Protein AF-A0AAW9JHI9-F1 (afdb_monomer_lite)

Foldseek 3Di:
DPDDDPVNVVVVVVCVVVVVV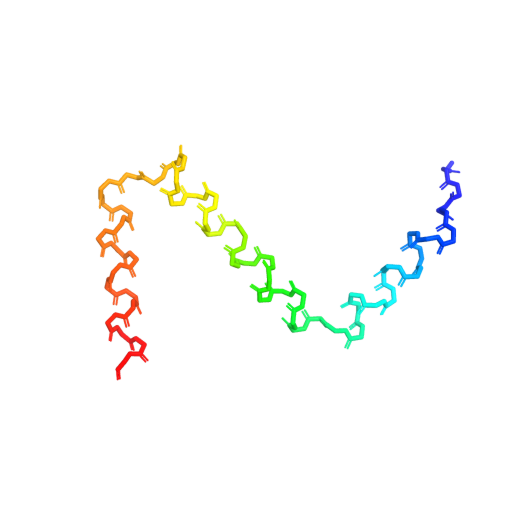NVVVVCVVVVVVCVPPPDDPVNVVVVVVVVVVVD

pLDDT: mean 91.59, std 9.73, range [48.0, 97.94]

Secondary structure (DSSP, 8-state):
-PPPPHHHHHHHHHHHHTHHHHHHHHHHHHHHHHHHHT--HHHHHHHHHHHHHT-

Organism: NCBI:txid44008

Structure (mmCIF, N/CA/C/O backbone):
data_AF-A0AAW9JHI9-F1
#
_entry.id   AF-A0AAW9JHI9-F1
#
loop_
_atom_site.group_PDB
_atom_site.id
_atom_site.type_symbol
_atom_site.label_atom_id
_atom_site.label_alt_id
_atom_site.label_comp_id
_atom_site.label_asym_id
_atom_site.label_entity_id
_atom_site.label_seq_id
_atom_site.pdbx_PDB_ins_code
_atom_site.Cartn_x
_atom_site.Cartn_y
_atom_site.Cartn_z
_atom_site.occupancy
_atom_site.B_iso_or_equiv
_atom_site.auth_seq_id
_atom_site.auth_comp_id
_atom_site.auth_asym_id
_atom_site.auth_atom_id
_atom_site.pdbx_PDB_model_num
ATOM 1 N N . MET A 1 1 ? -5.957 -6.609 -30.619 1.00 48.00 1 MET A N 1
ATOM 2 C CA . MET A 1 1 ? -5.020 -6.229 -29.538 1.00 48.00 1 MET A CA 1
ATOM 3 C C . MET A 1 1 ? -4.762 -4.737 -29.654 1.00 48.00 1 MET A C 1
ATOM 5 O O . MET A 1 1 ? -4.344 -4.309 -30.721 1.00 48.00 1 MET A O 1
ATOM 9 N N . GLN A 1 2 ? -5.074 -3.938 -28.631 1.00 62.09 2 GLN A N 1
ATOM 10 C CA . GLN A 1 2 ? -4.698 -2.520 -28.637 1.00 62.09 2 GLN A CA 1
ATOM 11 C C . GLN A 1 2 ? -3.174 -2.421 -28.508 1.00 62.09 2 GLN A C 1
ATOM 13 O O . GLN A 1 2 ? -2.596 -3.009 -27.596 1.00 62.09 2 GLN A O 1
ATOM 18 N N . SER A 1 3 ? -2.519 -1.721 -29.434 1.00 70.31 3 SER A N 1
ATOM 19 C CA . SER A 1 3 ? -1.087 -1.436 -29.348 1.00 70.31 3 SER A CA 1
ATOM 20 C C . SER A 1 3 ? -0.818 -0.606 -28.095 1.00 70.31 3 SER A C 1
ATOM 22 O O . SER A 1 3 ? -1.375 0.486 -27.951 1.00 70.31 3 SER A O 1
ATOM 24 N N . GLU A 1 4 ? 0.014 -1.105 -27.183 1.00 74.38 4 GLU A N 1
ATOM 25 C CA . GLU A 1 4 ? 0.390 -0.353 -25.987 1.00 74.38 4 GLU A CA 1
ATOM 26 C C . GLU A 1 4 ? 1.035 0.988 -26.379 1.00 74.38 4 GLU A C 1
ATOM 28 O O . GLU A 1 4 ? 1.957 1.042 -27.194 1.00 74.38 4 GLU A O 1
ATOM 33 N N . ASN A 1 5 ? 0.547 2.088 -25.795 1.00 89.31 5 ASN A N 1
ATOM 34 C CA . ASN A 1 5 ? 1.113 3.419 -26.012 1.00 89.31 5 ASN A CA 1
ATOM 35 C C . ASN A 1 5 ? 2.582 3.447 -25.533 1.00 89.31 5 ASN A C 1
ATOM 37 O O . ASN A 1 5 ? 2.935 2.818 -24.532 1.00 89.31 5 ASN A O 1
ATOM 41 N N . LYS A 1 6 ? 3.439 4.225 -26.210 1.00 88.00 6 LYS A N 1
ATOM 42 C CA . LYS A 1 6 ? 4.843 4.477 -25.837 1.00 88.00 6 LYS A CA 1
ATOM 43 C C . LYS A 1 6 ? 5.006 4.821 -24.348 1.00 88.00 6 LYS A C 1
ATOM 45 O O . LYS A 1 6 ? 5.970 4.374 -23.727 1.00 88.00 6 LYS A O 1
ATOM 50 N N . GLN A 1 7 ? 4.044 5.536 -23.757 1.00 84.38 7 GLN A N 1
ATOM 51 C CA . GLN A 1 7 ? 4.042 5.846 -22.322 1.00 84.38 7 GLN A CA 1
ATOM 52 C C . GLN A 1 7 ? 3.880 4.597 -21.440 1.00 84.38 7 GLN A C 1
ATOM 54 O O . GLN A 1 7 ? 4.565 4.464 -20.426 1.00 84.38 7 GLN A O 1
ATOM 59 N N . THR A 1 8 ? 3.003 3.666 -21.821 1.00 89.12 8 THR A N 1
ATOM 60 C CA . THR A 1 8 ? 2.779 2.401 -21.104 1.00 89.12 8 THR A CA 1
ATOM 61 C C . THR A 1 8 ? 4.054 1.564 -21.082 1.00 89.12 8 THR A C 1
ATOM 63 O O . THR A 1 8 ? 4.454 1.074 -20.026 1.00 89.12 8 THR A O 1
ATOM 66 N N . ILE A 1 9 ? 4.747 1.482 -22.221 1.00 91.44 9 ILE A N 1
ATOM 67 C CA . ILE A 1 9 ? 6.013 0.750 -22.354 1.00 91.44 9 ILE A CA 1
ATOM 68 C C . ILE A 1 9 ? 7.114 1.402 -21.502 1.00 91.44 9 ILE A C 1
ATOM 70 O O . ILE A 1 9 ? 7.835 0.707 -20.786 1.00 91.44 9 ILE A O 1
ATOM 74 N N . ALA A 1 10 ? 7.234 2.734 -21.531 1.00 89.62 10 ALA A N 1
ATOM 75 C CA . ALA A 1 10 ? 8.210 3.462 -20.717 1.00 89.62 10 ALA A CA 1
ATOM 76 C C . ALA A 1 10 ? 7.955 3.283 -19.210 1.00 89.62 10 ALA A C 1
ATOM 78 O O . ALA A 1 10 ? 8.881 2.997 -18.447 1.00 89.62 10 ALA A O 1
ATOM 79 N N . ASN A 1 11 ? 6.691 3.370 -18.787 1.00 90.69 11 ASN A N 1
ATOM 80 C CA . ASN A 1 11 ? 6.293 3.140 -17.401 1.00 90.69 11 ASN A CA 1
ATOM 81 C C . ASN A 1 11 ? 6.589 1.703 -16.959 1.00 90.69 11 ASN A C 1
ATOM 83 O O . ASN A 1 11 ? 7.064 1.504 -15.841 1.00 90.69 11 ASN A O 1
ATOM 87 N N . ARG A 1 12 ? 6.349 0.705 -17.823 1.00 91.44 12 ARG A N 1
ATOM 88 C CA . ARG A 1 12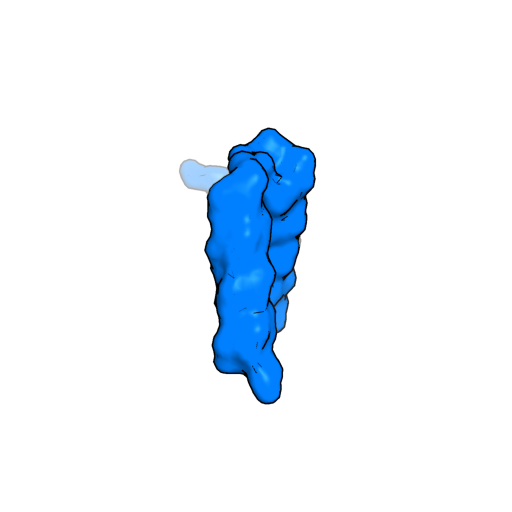 ? 6.691 -0.696 -17.537 1.00 91.44 12 ARG A CA 1
ATOM 89 C C . ARG A 1 12 ? 8.194 -0.849 -17.297 1.00 91.44 12 ARG A C 1
ATOM 91 O O . ARG A 1 12 ? 8.576 -1.323 -16.232 1.00 91.44 12 ARG A O 1
ATOM 98 N N . LYS A 1 13 ? 9.035 -0.338 -18.203 1.00 93.88 13 LYS A N 1
ATOM 99 C CA . LYS A 1 13 ? 10.504 -0.374 -18.057 1.00 93.88 13 LYS A CA 1
ATOM 100 C C . LYS A 1 13 ? 10.985 0.302 -16.771 1.00 93.88 13 LYS A C 1
ATOM 102 O O . LYS A 1 13 ? 11.871 -0.210 -16.091 1.00 93.88 13 LYS A O 1
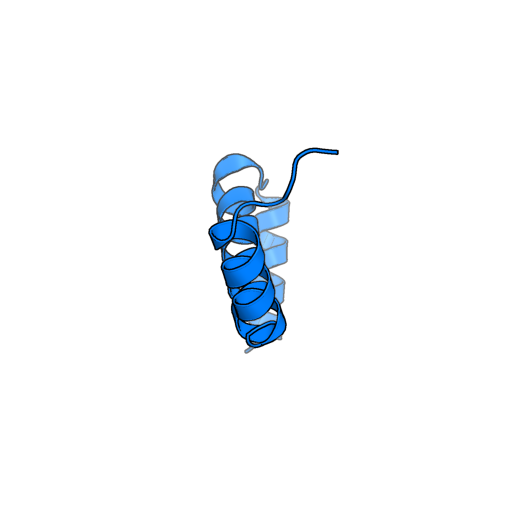ATOM 107 N N . TYR A 1 14 ? 10.392 1.443 -16.410 1.00 92.31 14 TYR A N 1
ATOM 108 C CA . TYR A 1 14 ? 10.715 2.125 -15.156 1.00 92.31 14 TYR A CA 1
ATOM 109 C C . TYR A 1 14 ? 10.376 1.263 -13.933 1.00 92.31 14 TYR A C 1
ATOM 111 O O . TYR A 1 14 ? 11.206 1.140 -13.030 1.00 92.31 14 TYR A O 1
ATOM 119 N N . ARG A 1 15 ? 9.182 0.656 -13.910 1.00 91.12 15 ARG A N 1
ATOM 120 C CA . ARG A 1 15 ? 8.742 -0.219 -12.812 1.00 91.12 15 ARG A CA 1
ATOM 121 C C . ARG A 1 15 ? 9.618 -1.460 -12.692 1.00 91.12 15 ARG A C 1
ATOM 123 O O . ARG A 1 15 ? 9.961 -1.832 -11.580 1.00 91.12 15 ARG A O 1
ATOM 130 N N . GLU A 1 16 ? 10.013 -2.061 -13.810 1.00 93.12 16 GLU A N 1
ATOM 131 C CA . GLU A 1 16 ? 10.912 -3.221 -13.830 1.00 93.12 16 GLU A CA 1
ATOM 132 C C . GLU A 1 16 ? 12.294 -2.875 -13.267 1.00 93.12 16 GLU A C 1
ATOM 134 O O . GLU A 1 16 ? 12.792 -3.582 -12.395 1.00 93.12 16 GLU A O 1
ATOM 139 N N . LYS A 1 17 ? 12.883 -1.747 -13.689 1.00 95.25 17 LYS A N 1
ATOM 140 C CA . LYS A 1 17 ? 14.186 -1.286 -13.182 1.00 95.25 17 LYS A CA 1
ATOM 141 C C . LYS A 1 17 ? 14.142 -0.873 -11.704 1.00 95.25 17 LYS A C 1
ATOM 143 O O . LYS A 1 17 ? 15.136 -1.007 -11.004 1.00 95.25 17 LYS A O 1
ATOM 148 N N . ASN A 1 18 ? 13.004 -0.365 -11.228 1.00 95.94 18 ASN A N 1
ATOM 149 C CA . ASN A 1 18 ? 12.818 0.137 -9.862 1.00 95.94 18 ASN A CA 1
ATOM 150 C C . ASN A 1 18 ? 11.827 -0.732 -9.078 1.00 95.94 18 ASN A C 1
ATOM 152 O O . ASN A 1 18 ? 10.968 -0.210 -8.360 1.00 95.94 18 ASN A O 1
ATOM 156 N N . ARG A 1 19 ? 11.904 -2.055 -9.261 1.00 93.62 19 ARG A N 1
ATOM 157 C CA . ARG A 1 19 ? 10.884 -3.001 -8.794 1.00 93.62 19 ARG A CA 1
ATOM 158 C C . ARG A 1 19 ? 10.663 -2.930 -7.293 1.00 93.62 19 ARG A C 1
ATOM 160 O O . ARG A 1 19 ? 9.526 -2.816 -6.856 1.00 93.62 19 ARG A O 1
ATOM 167 N N . GLU A 1 20 ? 11.739 -2.914 -6.518 1.00 95.56 20 GLU A N 1
ATOM 168 C CA . GLU A 1 20 ? 11.671 -2.844 -5.059 1.00 95.56 20 GLU A CA 1
ATOM 169 C C . GLU A 1 20 ? 10.972 -1.564 -4.581 1.00 95.56 20 GLU A C 1
ATOM 171 O O . GLU A 1 20 ? 9.956 -1.628 -3.891 1.00 95.56 20 GLU A O 1
ATOM 176 N N . LYS A 1 21 ? 11.434 -0.396 -5.044 1.00 95.00 21 LYS A N 1
ATOM 177 C CA . LYS A 1 21 ? 10.822 0.899 -4.714 1.00 95.00 21 LYS A CA 1
ATOM 178 C C . LYS A 1 21 ? 9.359 0.972 -5.155 1.00 95.00 21 LYS A C 1
ATOM 180 O O . LYS A 1 21 ? 8.520 1.514 -4.440 1.00 95.00 21 LYS A O 1
ATOM 185 N N . THR A 1 22 ? 9.040 0.428 -6.326 1.00 95.25 22 THR A N 1
ATOM 186 C CA . THR A 1 22 ? 7.665 0.382 -6.841 1.00 95.25 22 THR A CA 1
ATOM 187 C C . THR A 1 22 ? 6.780 -0.494 -5.955 1.00 95.25 22 THR A C 1
ATOM 189 O O . THR A 1 22 ? 5.676 -0.076 -5.610 1.00 95.25 22 THR A O 1
ATOM 192 N N . ASN A 1 23 ? 7.273 -1.661 -5.538 1.00 95.69 23 ASN A N 1
ATOM 193 C CA . ASN A 1 23 ? 6.557 -2.572 -4.651 1.00 95.69 23 ASN A CA 1
ATOM 194 C C . ASN A 1 23 ? 6.320 -1.941 -3.276 1.00 95.69 23 ASN A C 1
ATOM 196 O O . ASN A 1 23 ? 5.187 -1.929 -2.809 1.00 95.69 23 ASN A O 1
ATOM 200 N N . GLN A 1 24 ? 7.345 -1.334 -2.671 1.00 96.50 24 GLN A N 1
ATOM 201 C CA . GLN A 1 24 ? 7.211 -0.620 -1.396 1.00 96.50 24 GLN A CA 1
ATOM 202 C C . GLN A 1 24 ? 6.126 0.467 -1.469 1.00 96.50 24 GLN A C 1
ATOM 204 O O . GLN A 1 24 ? 5.273 0.570 -0.589 1.00 96.50 24 GLN A O 1
ATOM 209 N N . GLN A 1 25 ? 6.112 1.263 -2.544 1.00 95.81 25 GLN A N 1
ATOM 210 C CA . GLN A 1 25 ? 5.092 2.296 -2.745 1.00 95.81 25 GLN A CA 1
ATOM 211 C C . GLN A 1 25 ? 3.695 1.710 -2.966 1.00 95.81 25 GLN A C 1
ATOM 213 O O . GLN A 1 25 ? 2.717 2.275 -2.476 1.00 95.81 25 GLN A O 1
ATOM 218 N N . ALA A 1 26 ? 3.591 0.594 -3.689 1.00 95.88 26 ALA A N 1
ATOM 219 C CA . ALA A 1 26 ? 2.329 -0.107 -3.882 1.00 95.88 26 ALA A CA 1
ATOM 220 C C . ALA A 1 26 ? 1.779 -0.615 -2.542 1.00 95.88 26 ALA A C 1
ATOM 222 O O . ALA A 1 26 ? 0.650 -0.278 -2.198 1.00 95.88 26 ALA A O 1
ATOM 223 N N . TYR A 1 27 ? 2.593 -1.311 -1.743 1.00 96.19 27 TYR A N 1
ATOM 224 C CA . TYR A 1 27 ? 2.193 -1.796 -0.420 1.00 96.19 27 TYR A CA 1
ATOM 225 C C . TYR A 1 27 ? 1.806 -0.658 0.520 1.00 96.19 27 TYR A C 1
ATOM 227 O O . TYR A 1 27 ? 0.754 -0.724 1.147 1.00 96.19 27 TYR A O 1
ATOM 235 N N . LYS A 1 28 ? 2.574 0.438 0.544 1.00 95.62 28 LYS A N 1
ATOM 236 C CA . LYS A 1 28 ? 2.238 1.622 1.346 1.00 95.62 28 LYS A CA 1
ATOM 237 C C . LYS A 1 28 ? 0.876 2.213 0.970 1.00 95.62 28 LYS A C 1
ATOM 239 O O . LYS A 1 28 ? 0.096 2.576 1.847 1.00 95.62 28 LYS A O 1
ATOM 244 N N . ARG A 1 29 ? 0.584 2.336 -0.330 1.00 95.69 29 ARG A N 1
ATOM 245 C CA . ARG A 1 29 ? -0.700 2.872 -0.815 1.00 95.69 29 ARG A CA 1
ATOM 246 C C . ARG A 1 29 ? -1.858 1.940 -0.476 1.00 95.69 29 ARG A C 1
ATOM 248 O O . ARG A 1 29 ? -2.864 2.418 0.043 1.00 95.69 29 ARG A O 1
ATOM 255 N N . SER A 1 30 ? -1.701 0.644 -0.736 1.00 95.88 30 SER A N 1
ATOM 256 C CA . SER A 1 30 ? -2.721 -0.362 -0.433 1.00 95.88 30 SER A CA 1
ATOM 257 C C . SER A 1 30 ? -2.991 -0.450 1.067 1.00 95.88 30 SER A C 1
ATOM 259 O O . SER A 1 30 ? -4.146 -0.382 1.467 1.00 95.88 30 SER A O 1
ATOM 261 N N . GLY A 1 31 ? -1.944 -0.489 1.896 1.00 96.06 31 GLY A N 1
ATOM 262 C CA . GLY A 1 31 ? -2.063 -0.502 3.354 1.00 96.06 31 GLY A CA 1
ATOM 263 C C . GLY A 1 31 ? -2.782 0.736 3.887 1.00 96.06 31 GLY A C 1
ATOM 264 O O . GLY A 1 31 ? -3.742 0.607 4.636 1.00 96.06 31 GLY A O 1
ATOM 265 N N . LYS A 1 32 ? -2.419 1.941 3.417 1.00 95.94 32 LYS A N 1
ATOM 266 C CA . LYS A 1 32 ? -3.143 3.172 3.783 1.00 95.94 32 LYS A CA 1
ATOM 267 C C . LYS A 1 32 ? -4.621 3.105 3.392 1.00 95.94 32 LYS A C 1
ATOM 269 O O . LYS A 1 32 ? -5.480 3.508 4.168 1.00 95.94 32 LYS A O 1
ATOM 274 N N . SER A 1 33 ? -4.913 2.637 2.180 1.00 97.69 33 SER A N 1
ATOM 275 C CA . SER A 1 33 ? -6.290 2.507 1.696 1.00 97.69 33 SER A CA 1
ATOM 276 C C . SER A 1 33 ? -7.097 1.525 2.541 1.00 97.69 33 SER A C 1
ATOM 278 O O . SER A 1 33 ? -8.259 1.796 2.826 1.00 97.69 33 SER A O 1
ATOM 280 N N . PHE A 1 34 ? -6.487 0.406 2.927 1.00 97.50 34 PHE A N 1
ATOM 281 C CA . PHE A 1 34 ? -7.096 -0.596 3.790 1.00 97.50 34 PHE A CA 1
ATOM 282 C C . PHE A 1 34 ? -7.393 -0.026 5.180 1.00 97.50 34 PHE A C 1
ATOM 284 O O . PHE A 1 34 ? -8.552 0.006 5.580 1.00 97.50 34 PHE A O 1
ATOM 291 N N . ILE A 1 35 ? -6.379 0.536 5.846 1.00 96.88 35 ILE A N 1
ATOM 292 C CA . ILE A 1 35 ? -6.490 1.122 7.192 1.00 96.88 35 ILE A CA 1
ATOM 293 C C . ILE A 1 35 ? -7.606 2.169 7.269 1.00 96.88 35 ILE A C 1
ATOM 295 O O . ILE A 1 35 ? -8.369 2.185 8.222 1.00 96.88 35 ILE A O 1
ATOM 299 N N . LEU A 1 36 ? -7.720 3.042 6.265 1.00 96.38 36 LEU A N 1
ATOM 300 C CA . LEU A 1 36 ? -8.669 4.156 6.329 1.00 96.38 36 LEU A CA 1
ATOM 301 C C . LEU A 1 36 ? -10.115 3.788 5.990 1.00 96.38 36 LEU A C 1
ATOM 303 O O . LEU A 1 36 ? -11.015 4.512 6.400 1.00 96.38 36 LEU A O 1
ATOM 307 N N . ASN A 1 37 ? -10.340 2.746 5.187 1.00 97.75 37 ASN A N 1
ATOM 308 C CA . ASN A 1 37 ? -11.665 2.496 4.607 1.00 97.75 37 ASN A CA 1
ATOM 309 C C . ASN A 1 37 ? -12.240 1.115 4.933 1.00 97.75 37 ASN A C 1
ATOM 311 O O . ASN A 1 37 ? -13.429 0.907 4.714 1.00 97.75 37 ASN A O 1
ATOM 315 N N . TYR A 1 38 ? -11.412 0.172 5.385 1.00 97.00 38 TYR A N 1
ATOM 316 C CA . TYR A 1 38 ? -11.801 -1.235 5.505 1.00 97.00 38 TYR A CA 1
ATOM 317 C C . TYR A 1 38 ? -11.393 -1.879 6.829 1.00 97.00 38 TYR A C 1
ATOM 319 O O . TYR A 1 38 ? -12.051 -2.829 7.235 1.00 97.00 38 TYR A O 1
ATOM 327 N N . ALA A 1 39 ? -10.325 -1.400 7.472 1.00 96.69 39 ALA A N 1
ATOM 328 C CA . ALA A 1 39 ? -9.817 -2.013 8.691 1.00 96.69 39 ALA A CA 1
ATOM 329 C C . ALA A 1 39 ? -10.831 -1.922 9.838 1.00 96.69 39 ALA A C 1
ATOM 331 O O . ALA A 1 39 ? -11.395 -0.859 10.113 1.00 96.69 39 ALA A O 1
ATOM 332 N N . SER A 1 40 ? -11.025 -3.053 10.505 1.00 97.94 40 SER A N 1
ATOM 333 C CA . SER A 1 40 ? -11.685 -3.139 11.801 1.00 97.94 40 SER A CA 1
ATOM 334 C C . SER A 1 40 ? -10.711 -2.801 12.935 1.00 97.94 40 SER A C 1
ATOM 336 O O . SER A 1 40 ? -9.500 -2.731 12.731 1.00 97.94 40 SER A O 1
ATOM 338 N N . GLU A 1 41 ? -11.231 -2.633 14.150 1.00 97.31 41 GLU A N 1
ATOM 339 C CA . GLU A 1 41 ? -10.406 -2.433 15.349 1.00 97.31 41 GLU A CA 1
ATOM 340 C C . GLU A 1 41 ? -9.407 -3.588 15.563 1.00 97.31 41 GLU A C 1
ATOM 342 O O . GLU A 1 41 ? -8.245 -3.351 15.888 1.00 97.31 41 GLU A O 1
ATOM 347 N N . GLU A 1 42 ? -9.826 -4.834 15.313 1.00 97.88 42 GLU A N 1
ATOM 348 C CA . GLU A 1 42 ? -8.959 -6.017 15.420 1.00 97.88 42 GLU A CA 1
ATOM 349 C C . GLU A 1 42 ? -7.805 -5.973 14.406 1.00 97.88 42 GLU A C 1
ATOM 351 O O . GLU A 1 42 ? -6.664 -6.281 14.750 1.00 97.88 42 GLU A O 1
ATOM 356 N N . ASP A 1 43 ? -8.072 -5.528 13.172 1.00 97.50 43 ASP A N 1
ATOM 357 C CA . ASP A 1 43 ? -7.032 -5.366 12.148 1.00 97.50 43 ASP A CA 1
ATOM 358 C C . ASP A 1 43 ? -6.002 -4.304 12.552 1.00 97.50 43 ASP A C 1
ATOM 360 O O . ASP A 1 43 ? -4.805 -4.466 12.310 1.00 97.50 43 ASP A O 1
ATOM 364 N N . LEU A 1 44 ? -6.454 -3.206 13.169 1.00 96.75 44 LEU A N 1
ATOM 365 C CA . LEU A 1 44 ? -5.565 -2.143 13.635 1.00 96.75 44 LEU A CA 1
ATOM 366 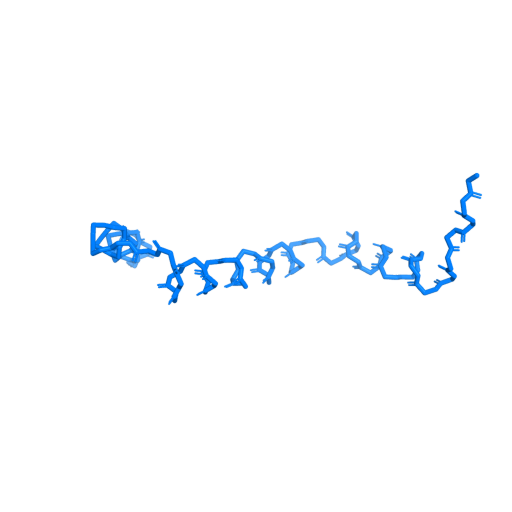C C . LEU A 1 44 ? -4.656 -2.639 14.761 1.00 96.75 44 LEU A C 1
ATOM 368 O O . LEU A 1 44 ? -3.447 -2.425 14.692 1.00 96.75 44 LEU A O 1
ATOM 372 N N . GLN A 1 45 ? -5.210 -3.363 15.737 1.00 97.44 45 GLN A N 1
ATOM 373 C CA . GLN A 1 45 ? -4.435 -3.967 16.826 1.00 97.44 45 GLN A CA 1
ATOM 374 C C . GLN A 1 45 ? -3.404 -4.976 16.303 1.00 97.44 45 GLN A C 1
ATOM 376 O O . GLN A 1 45 ? -2.258 -4.990 16.754 1.00 97.44 45 GLN A O 1
ATOM 381 N N . LEU A 1 46 ? -3.777 -5.781 15.304 1.00 96.44 46 LEU A N 1
ATOM 382 C CA . LEU A 1 46 ? -2.853 -6.695 14.635 1.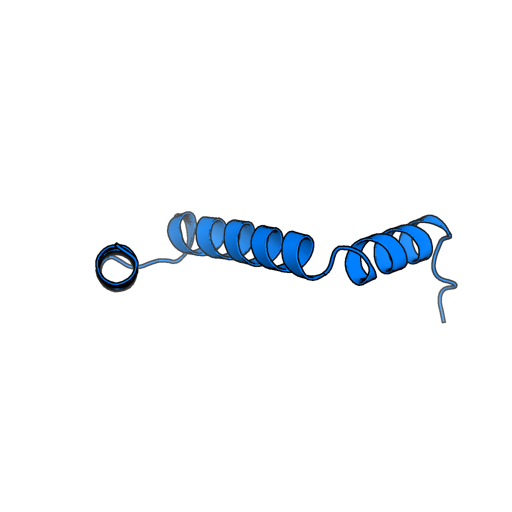00 96.44 46 LEU A CA 1
ATOM 383 C C . LEU A 1 46 ? -1.720 -5.943 13.916 1.00 96.44 46 LEU A C 1
ATOM 385 O O . LEU A 1 46 ? -0.557 -6.332 13.994 1.00 96.44 46 LEU A O 1
ATOM 389 N N . PHE A 1 47 ? -2.020 -4.845 13.221 1.00 95.00 47 PHE A N 1
ATOM 390 C CA . PHE A 1 47 ? -0.970 -4.052 12.579 1.00 95.00 47 PHE A CA 1
ATOM 391 C C . PHE A 1 47 ? -0.061 -3.344 13.583 1.00 95.00 47 PHE A C 1
ATOM 393 O O . PHE A 1 47 ? 1.138 -3.232 13.324 1.00 95.00 47 PHE A O 1
ATOM 400 N N . GLU A 1 48 ? -0.586 -2.899 14.723 1.00 95.75 48 GLU A N 1
ATOM 401 C CA . GLU A 1 48 ? 0.237 -2.370 15.812 1.00 95.75 48 GLU A CA 1
ATOM 402 C C . GLU A 1 48 ? 1.210 -3.426 16.350 1.00 95.75 48 GLU A C 1
ATOM 404 O O . GLU A 1 48 ? 2.381 -3.104 16.570 1.00 95.75 48 GLU A O 1
ATOM 409 N N . SER A 1 49 ? 0.789 -4.692 16.475 1.00 96.56 49 SER A N 1
ATOM 410 C CA . SER A 1 49 ? 1.695 -5.769 16.897 1.00 96.56 49 SER A CA 1
ATOM 411 C C . SER A 1 49 ? 2.827 -5.994 15.888 1.00 96.56 49 SER A C 1
ATOM 413 O O . SER A 1 49 ? 3.980 -6.137 16.286 1.00 96.56 49 SER A O 1
ATOM 415 N N . TYR A 1 50 ? 2.549 -5.923 14.580 1.00 94.81 50 TYR A N 1
ATOM 416 C CA . TYR A 1 50 ? 3.596 -6.004 13.551 1.00 94.81 50 TYR A CA 1
ATOM 417 C C . TYR A 1 50 ? 4.603 -4.851 13.626 1.00 94.81 50 TYR A C 1
ATOM 419 O O . TYR A 1 50 ? 5.784 -5.043 13.335 1.00 94.81 50 TYR A O 1
ATOM 427 N N . VAL A 1 51 ? 4.159 -3.645 13.996 1.00 92.94 51 VAL A N 1
ATOM 428 C CA . VAL A 1 51 ? 5.061 -2.500 14.196 1.00 92.94 51 VAL A CA 1
ATOM 429 C C . VAL A 1 51 ? 5.970 -2.742 15.400 1.00 92.94 51 VAL A C 1
ATOM 431 O O . VAL A 1 51 ? 7.168 -2.473 15.309 1.00 92.94 51 VAL A O 1
ATOM 434 N N . GLN A 1 52 ? 5.436 -3.293 16.493 1.00 93.50 52 GLN A N 1
ATOM 435 C CA . GLN A 1 52 ? 6.233 -3.657 17.668 1.00 93.50 52 GLN A CA 1
ATOM 436 C C . GLN A 1 52 ? 7.275 -4.736 17.349 1.00 93.50 52 GLN A C 1
ATOM 438 O O . GLN A 1 52 ? 8.417 -4.593 17.757 1.00 93.50 52 GLN A O 1
ATOM 443 N N . GLU A 1 53 ? 6.927 -5.764 16.570 1.00 92.00 53 GLU A N 1
ATOM 444 C CA . GLU A 1 53 ? 7.877 -6.807 16.139 1.00 92.00 53 GLU A CA 1
ATOM 445 C C . GLU A 1 53 ? 9.005 -6.284 15.231 1.00 92.00 53 GLU A C 1
ATOM 447 O O . GLU A 1 53 ? 10.069 -6.897 15.144 1.00 92.00 53 GLU A O 1
ATOM 452 N N . ASN A 1 54 ? 8.781 -5.172 14.525 1.00 81.62 54 ASN A N 1
ATOM 453 C CA . ASN A 1 54 ? 9.780 -4.565 13.642 1.00 81.62 54 ASN A CA 1
ATOM 454 C C . ASN A 1 54 ? 10.838 -3.735 14.395 1.00 81.62 54 ASN A C 1
ATOM 456 O O . ASN A 1 54 ? 11.857 -3.388 13.796 1.00 81.62 54 ASN A O 1
ATOM 460 N N . THR A 1 55 ? 10.579 -3.385 15.659 1.00 64.81 55 THR A N 1
ATOM 461 C CA . THR A 1 55 ? 11.359 -2.411 16.442 1.00 64.81 55 THR A CA 1
ATOM 462 C C . THR A 1 55 ? 12.212 -3.103 17.497 1.00 64.81 55 THR A C 1
ATOM 464 O O . THR A 1 55 ? 13.396 -2.717 17.624 1.00 64.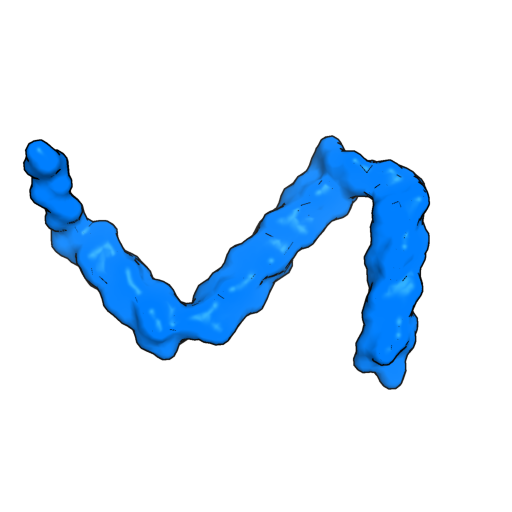81 55 THR A O 1
#

Radius of gyration: 16.74 Å; chains: 1; bounding box: 26×13×47 Å

Sequence (55 aa):
MQSENKQTIANRKYREKNREKTNQQAYKRSGKSFILNYASEEDLQLFESYVQENT